Protein AF-A0A9D2C8L7-F1 (afdb_monomer_lite)

Foldseek 3Di:
DDDPPVVVCVPAVDPLSVLLVVLLVLLVVPPQLVVCLVDNQLLSNLLSVLVSCLVVVVSLVSCVVDPRDHPSVVSSLVSQLVNCVVVPAPCSNVLSCVSNVLSSVLSNCLVVVVVVLVDQDDCVVPVPCNVVSVVDPDRSSNVSSVVNVVSVVVRVVVPPPPDDDPDDDDDDD

Organism: NCBI:txid2838429

pLDDT: mean 83.64, std 16.9, range [37.12, 98.5]

Sequence (173 aa):
MSVAPASLYSRITSVDDLFDLALDYVLGCDTKLQEALEYSELHALLITYYRHLVRHQWACQVIAMRAPRGPNYLRLSERMCVLLTEDGSCDPLGEAYVLSNFVIGSAATAPVAGGEQRTAVNRELAPLYASLHEKQSGDSETIVAAGLRILLQGRRMASPDCATSEDSHYPVD

Secondary structure (DSSP, 8-state):
----HHHHTTS-SSHHHHHHHHHHHHHHH-HHHHHHHHH--HHHHHHHHHHHHHHSTHHHHHHHHS---SHHHHHHHHHHHHHHHHTT-S-HHHHHHHHHHHHHHHHHHHHHHHHHTTSPP-TTT-HHHHHHHHH----HHHHHHHHHHHHHHHHHHH-TT--------PPP-

InterPro domains:
  IPR004111 Tetracycline repressor TetR, C-terminal [PF02909] (49-154)
  IPR036271 Tetracyclin repressor-like, C-terminal domain superfamily [SSF48498] (42-154)

Structure (mmCIF, N/CA/C/O backbone):
data_AF-A0A9D2C8L7-F1
#
_entry.id   AF-A0A9D2C8L7-F1
#
loop_
_atom_site.group_PDB
_atom_site.id
_atom_site.type_symbol
_atom_site.label_atom_id
_atom_site.label_alt_id
_atom_site.label_comp_id
_atom_site.label_asym_id
_atom_site.label_entity_id
_atom_site.label_seq_id
_atom_site.pdbx_PDB_ins_code
_atom_site.Cartn_x
_atom_site.Cartn_y
_atom_site.Cartn_z
_atom_site.occupancy
_atom_site.B_iso_or_equiv
_atom_site.auth_seq_id
_atom_site.auth_comp_id
_atom_site.auth_asym_id
_atom_site.auth_atom_id
_atom_site.pdbx_PDB_model_num
ATOM 1 N N . MET A 1 1 ? 13.668 -14.642 -23.997 1.00 37.12 1 MET A N 1
ATOM 2 C CA . MET A 1 1 ? 12.565 -14.468 -24.965 1.00 37.12 1 MET A CA 1
ATOM 3 C C . MET A 1 1 ? 12.959 -13.364 -25.932 1.00 37.12 1 MET A C 1
ATOM 5 O O . MET A 1 1 ? 13.172 -12.248 -25.487 1.00 37.12 1 MET A O 1
ATOM 9 N N . SER A 1 2 ? 13.153 -13.704 -27.207 1.00 45.25 2 SER A N 1
ATOM 10 C CA . SER A 1 2 ? 13.531 -12.773 -28.277 1.00 45.25 2 SER A CA 1
ATOM 11 C C . SER A 1 2 ? 12.267 -12.372 -29.034 1.00 45.25 2 SER A C 1
ATOM 13 O O . SER A 1 2 ? 11.729 -13.172 -29.796 1.00 45.25 2 SER A O 1
ATOM 15 N N . VAL A 1 3 ? 11.758 -11.170 -28.771 1.00 47.81 3 VAL A N 1
ATOM 16 C CA . VAL A 1 3 ? 10.708 -10.534 -29.576 1.00 47.81 3 VAL A CA 1
ATOM 17 C C . VAL A 1 3 ? 11.317 -9.262 -30.152 1.00 47.81 3 VAL A C 1
ATOM 19 O O . VAL A 1 3 ? 11.979 -8.515 -29.433 1.00 47.81 3 VAL A O 1
ATOM 22 N N . ALA A 1 4 ? 11.145 -9.041 -31.456 1.00 46.22 4 ALA A N 1
ATOM 23 C CA . ALA A 1 4 ? 11.691 -7.876 -32.138 1.00 46.22 4 ALA A CA 1
ATOM 24 C C . ALA A 1 4 ? 11.128 -6.577 -31.512 1.00 46.22 4 ALA A C 1
ATOM 26 O O . ALA A 1 4 ? 9.907 -6.460 -31.386 1.00 46.22 4 ALA A O 1
ATOM 27 N N . PRO A 1 5 ? 11.969 -5.581 -31.166 1.00 53.06 5 PRO A N 1
ATOM 28 C CA . PRO A 1 5 ? 11.541 -4.340 -30.506 1.00 53.06 5 PRO A CA 1
ATOM 29 C C . PRO A 1 5 ? 10.379 -3.625 -31.215 1.00 53.06 5 PRO A C 1
ATOM 31 O O . PRO A 1 5 ? 9.525 -3.024 -30.570 1.00 53.06 5 PRO A O 1
ATOM 34 N N . ALA A 1 6 ? 10.297 -3.748 -32.543 1.00 48.81 6 ALA A N 1
ATOM 35 C CA . ALA A 1 6 ? 9.295 -3.090 -33.375 1.00 48.81 6 ALA A CA 1
ATOM 36 C C . ALA A 1 6 ? 7.832 -3.478 -33.064 1.00 48.81 6 ALA A C 1
ATOM 38 O O . ALA A 1 6 ? 6.941 -2.667 -33.303 1.00 48.81 6 ALA A O 1
ATOM 39 N N . SER A 1 7 ? 7.549 -4.665 -32.505 1.00 50.50 7 SER A N 1
ATOM 40 C CA . SER A 1 7 ? 6.165 -5.039 -32.161 1.00 50.50 7 SER A CA 1
ATOM 41 C C . SER A 1 7 ? 5.689 -4.447 -30.829 1.00 50.50 7 SER A C 1
ATOM 43 O O . SER A 1 7 ? 4.493 -4.202 -30.678 1.00 50.50 7 SER A O 1
ATOM 45 N N . LEU A 1 8 ? 6.601 -4.171 -29.886 1.00 50.88 8 LEU A N 1
ATOM 46 C CA . LEU A 1 8 ? 6.288 -3.545 -28.589 1.00 50.88 8 LEU A CA 1
ATOM 47 C C . LEU A 1 8 ? 5.907 -2.066 -28.746 1.00 50.88 8 LEU A C 1
ATOM 49 O O . LEU A 1 8 ? 4.917 -1.625 -28.169 1.00 50.88 8 LEU A O 1
ATOM 53 N N . TYR A 1 9 ? 6.620 -1.326 -29.600 1.00 49.59 9 TYR A N 1
ATOM 54 C CA . TYR A 1 9 ? 6.348 0.098 -29.849 1.00 49.59 9 TYR A CA 1
ATOM 55 C C . TYR A 1 9 ? 5.049 0.370 -30.623 1.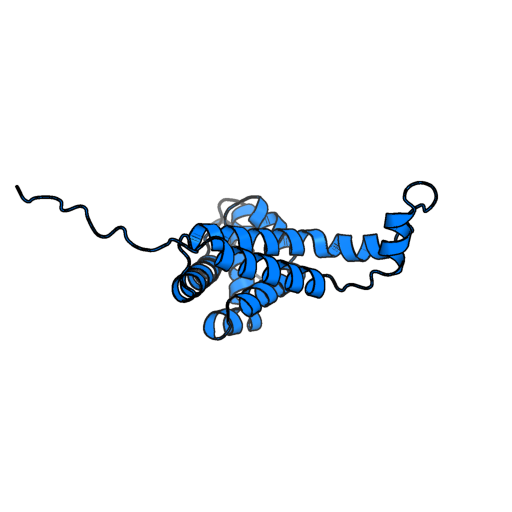00 49.59 9 TYR A C 1
ATOM 57 O O . TYR A 1 9 ? 4.606 1.509 -30.686 1.00 49.59 9 TYR A O 1
ATOM 65 N N . SER A 1 10 ? 4.401 -0.652 -31.194 1.00 55.56 10 SER A N 1
ATOM 66 C CA . SER A 1 10 ? 3.124 -0.467 -31.905 1.00 55.56 10 SER A CA 1
ATOM 67 C C . SER A 1 10 ? 1.915 -0.265 -30.979 1.00 55.56 10 SER A C 1
ATOM 69 O O . SER A 1 10 ? 0.859 0.156 -31.443 1.00 55.56 10 SER A O 1
ATOM 71 N N . ARG A 1 11 ? 2.050 -0.579 -29.681 1.00 57.78 11 ARG A N 1
ATOM 72 C CA . ARG A 1 11 ? 0.955 -0.551 -28.689 1.00 57.78 11 ARG A CA 1
ATOM 73 C C . ARG A 1 11 ? 1.229 0.340 -27.478 1.00 57.78 11 ARG A C 1
ATOM 75 O O . ARG A 1 11 ? 0.403 0.391 -26.575 1.00 57.78 11 ARG A O 1
ATOM 82 N N . ILE A 1 12 ? 2.386 0.989 -27.441 1.00 59.69 12 ILE A N 1
ATOM 83 C CA . ILE A 1 12 ? 2.881 1.746 -26.294 1.00 59.69 12 ILE A CA 1
ATOM 84 C C . ILE A 1 12 ? 3.301 3.117 -26.828 1.00 59.69 12 ILE A C 1
ATOM 86 O O . ILE A 1 12 ? 4.174 3.188 -27.693 1.00 59.69 12 ILE A O 1
ATOM 90 N N . THR A 1 13 ? 2.656 4.187 -26.357 1.00 62.72 13 THR A N 1
ATOM 91 C CA . THR A 1 13 ? 2.884 5.549 -26.874 1.00 62.72 13 THR A CA 1
ATOM 92 C C . THR A 1 13 ? 4.124 6.172 -26.232 1.00 62.72 13 THR A C 1
ATOM 94 O O . THR A 1 13 ? 4.815 6.966 -26.871 1.00 62.72 13 THR A O 1
ATOM 97 N N . SER A 1 14 ? 4.450 5.783 -24.993 1.00 72.44 14 SER A N 1
ATOM 98 C CA . SER A 1 14 ? 5.648 6.228 -24.271 1.00 72.44 14 SER A CA 1
ATOM 99 C C . SER A 1 14 ? 6.239 5.152 -23.349 1.00 72.44 14 SER A C 1
ATOM 101 O O . SER A 1 14 ? 5.602 4.159 -23.017 1.00 72.44 14 SER A O 1
ATOM 103 N N . VAL A 1 15 ? 7.472 5.363 -22.881 1.00 74.25 15 VAL A N 1
ATOM 104 C CA . VAL A 1 15 ? 8.095 4.506 -21.853 1.00 74.25 15 VAL A CA 1
ATOM 105 C C . VAL A 1 15 ? 7.270 4.480 -20.555 1.00 74.25 15 VAL A C 1
ATOM 107 O O . VAL A 1 15 ? 7.272 3.471 -19.855 1.00 74.25 15 VAL A O 1
ATOM 110 N N . ASP A 1 16 ? 6.506 5.533 -20.266 1.00 75.69 16 ASP A N 1
ATOM 111 C CA . ASP A 1 16 ? 5.631 5.596 -19.090 1.00 75.69 16 ASP A CA 1
ATOM 112 C C . ASP A 1 16 ? 4.463 4.607 -19.190 1.00 75.69 16 ASP A C 1
ATOM 114 O O . ASP A 1 16 ? 4.139 3.938 -18.212 1.00 75.69 16 ASP A O 1
ATOM 118 N N . ASP A 1 17 ? 3.902 4.410 -20.388 1.00 79.75 17 ASP A N 1
ATOM 119 C CA . ASP A 1 17 ? 2.859 3.401 -20.613 1.00 79.75 17 ASP A CA 1
ATOM 120 C C . ASP A 1 17 ? 3.388 1.976 -20.340 1.00 79.75 17 ASP A C 1
ATOM 122 O O . ASP A 1 17 ? 2.644 1.099 -19.898 1.00 79.75 17 ASP A O 1
ATOM 126 N N . LEU A 1 18 ? 4.688 1.728 -20.561 1.00 84.00 18 LEU A N 1
ATOM 127 C CA . LEU A 1 18 ? 5.314 0.453 -20.202 1.00 84.00 18 LEU A CA 1
ATOM 128 C C . LEU A 1 18 ? 5.394 0.275 -18.681 1.00 84.00 18 LEU A C 1
ATOM 130 O O . LEU A 1 18 ? 5.189 -0.838 -18.199 1.00 84.00 18 LEU A O 1
ATOM 134 N N . PHE A 1 19 ? 5.671 1.340 -17.927 1.00 85.75 19 PHE A N 1
ATOM 135 C CA . PHE A 1 19 ? 5.680 1.287 -16.465 1.00 85.75 19 PHE A CA 1
ATOM 136 C C . PHE A 1 19 ? 4.278 1.090 -15.887 1.00 85.75 19 PHE A C 1
ATOM 138 O O . PHE A 1 19 ? 4.126 0.284 -14.970 1.00 85.75 19 PHE A O 1
ATOM 145 N N . ASP A 1 20 ? 3.260 1.733 -16.461 1.00 86.06 20 ASP A N 1
ATOM 146 C CA . ASP A 1 20 ? 1.856 1.527 -16.087 1.00 86.06 20 ASP A CA 1
ATOM 147 C C . ASP A 1 20 ? 1.429 0.063 -16.318 1.00 86.06 20 ASP A C 1
ATOM 149 O O . ASP A 1 20 ? 0.829 -0.571 -15.445 1.00 86.06 20 ASP A O 1
ATOM 153 N N . LEU A 1 21 ? 1.794 -0.512 -17.472 1.00 89.12 21 LEU A N 1
ATOM 154 C CA . LEU A 1 21 ? 1.532 -1.920 -17.788 1.00 89.12 21 LEU A CA 1
ATOM 155 C C . LEU A 1 21 ? 2.313 -2.873 -16.882 1.00 89.12 21 LEU A C 1
ATOM 157 O O . LEU A 1 21 ? 1.763 -3.872 -16.421 1.00 89.12 21 LEU A O 1
ATOM 161 N N . ALA A 1 22 ? 3.589 -2.583 -16.626 1.00 91.88 22 ALA A N 1
ATOM 162 C CA . ALA A 1 22 ? 4.416 -3.393 -15.743 1.00 91.88 22 ALA A CA 1
ATOM 163 C C . ALA A 1 22 ? 3.861 -3.386 -14.317 1.00 91.88 22 ALA A C 1
ATOM 165 O O . ALA A 1 22 ? 3.822 -4.442 -13.690 1.00 91.88 22 ALA A O 1
ATOM 166 N N . LEU A 1 23 ? 3.415 -2.225 -13.822 1.00 92.62 23 LEU A N 1
ATOM 167 C CA . LEU A 1 23 ? 2.814 -2.059 -12.499 1.00 92.62 23 LEU A CA 1
ATOM 168 C C . LEU A 1 23 ? 1.573 -2.937 -12.363 1.00 92.62 23 LEU A C 1
ATOM 170 O O . LEU A 1 23 ? 1.468 -3.730 -11.427 1.00 92.62 23 LEU A O 1
ATOM 174 N N . ASP A 1 24 ? 0.654 -2.831 -13.320 1.00 95.25 24 ASP A N 1
ATOM 175 C CA . ASP A 1 24 ? -0.571 -3.621 -13.289 1.00 95.25 24 ASP A CA 1
ATOM 176 C C . ASP A 1 24 ? -0.298 -5.124 -13.444 1.00 95.25 24 ASP A C 1
ATOM 178 O O . ASP A 1 24 ? -0.914 -5.950 -12.771 1.00 95.25 24 ASP A O 1
ATOM 182 N N . TYR A 1 25 ? 0.680 -5.490 -14.276 1.00 95.19 25 TYR A N 1
ATOM 183 C CA . TYR A 1 25 ? 1.088 -6.878 -14.461 1.00 95.19 25 TYR A CA 1
ATOM 184 C C . TYR A 1 25 ? 1.663 -7.491 -13.178 1.00 95.19 25 TYR A C 1
ATOM 186 O O . TYR A 1 25 ? 1.246 -8.582 -12.786 1.00 95.19 25 TYR A O 1
ATOM 194 N N . VAL A 1 26 ? 2.591 -6.810 -12.491 1.00 96.31 26 VAL A N 1
ATOM 195 C CA . VAL A 1 26 ? 3.173 -7.355 -11.250 1.00 96.31 26 VAL A CA 1
ATOM 196 C C . VAL A 1 26 ? 2.140 -7.463 -10.133 1.00 96.31 26 VAL A C 1
ATOM 198 O O . VAL A 1 26 ? 2.199 -8.426 -9.369 1.00 96.31 26 VAL A O 1
ATOM 201 N N . LEU A 1 27 ? 1.162 -6.549 -10.074 1.00 95.06 27 LEU A N 1
ATOM 202 C CA . LEU A 1 27 ? 0.016 -6.660 -9.166 1.00 95.06 27 LEU A CA 1
ATOM 203 C C . LEU A 1 27 ? -0.779 -7.945 -9.433 1.00 95.06 27 LEU A C 1
ATOM 205 O O . LEU A 1 27 ? -1.091 -8.680 -8.496 1.00 95.06 27 LEU A O 1
ATOM 209 N N . GLY A 1 28 ? -1.061 -8.246 -10.704 1.00 95.44 28 GLY A N 1
ATOM 210 C CA . GLY A 1 28 ? -1.776 -9.459 -11.114 1.00 95.44 28 GLY A CA 1
ATOM 211 C C . GLY A 1 28 ? -1.005 -10.763 -10.872 1.00 95.44 28 GLY A C 1
ATOM 212 O O . GLY A 1 28 ? -1.612 -11.796 -10.602 1.00 95.44 28 GLY A O 1
ATOM 213 N N . CYS A 1 29 ? 0.328 -10.736 -10.939 1.00 96.94 29 CYS A N 1
ATOM 214 C CA . CYS A 1 29 ? 1.168 -11.919 -10.721 1.00 96.94 29 CYS A CA 1
ATOM 215 C C . CYS A 1 29 ? 1.468 -12.223 -9.246 1.00 96.94 29 CYS A C 1
ATOM 217 O O . CYS A 1 29 ? 1.984 -13.300 -8.941 1.00 96.94 29 CYS A O 1
ATOM 219 N N . ASP A 1 30 ? 1.188 -11.299 -8.327 1.00 97.44 30 ASP A N 1
ATOM 220 C CA . ASP A 1 30 ? 1.449 -11.512 -6.908 1.00 97.44 30 ASP A CA 1
ATOM 221 C C . ASP A 1 30 ? 0.376 -12.394 -6.266 1.00 97.44 30 ASP A C 1
ATOM 223 O O . ASP A 1 30 ? -0.660 -11.914 -5.810 1.00 97.44 30 ASP A O 1
ATOM 227 N N . THR A 1 31 ? 0.648 -13.696 -6.182 1.00 97.25 31 THR A N 1
ATOM 228 C CA . THR A 1 31 ? -0.306 -14.685 -5.662 1.00 97.25 31 THR A CA 1
ATOM 229 C C . THR A 1 31 ? -0.785 -14.379 -4.246 1.00 97.25 31 THR A C 1
ATOM 231 O O . THR A 1 31 ? -1.945 -14.627 -3.943 1.00 97.25 31 THR A O 1
ATOM 234 N N . LYS A 1 32 ? 0.071 -13.808 -3.385 1.00 97.56 32 LYS A N 1
ATOM 235 C CA . LYS A 1 32 ? -0.315 -13.455 -2.010 1.00 97.56 32 LYS A CA 1
ATOM 236 C C . LYS A 1 32 ? -1.285 -12.283 -1.999 1.00 97.56 32 LYS A C 1
ATOM 238 O O . LYS A 1 32 ? -2.219 -12.273 -1.206 1.00 97.56 32 LYS A O 1
ATOM 243 N N . LEU A 1 33 ? -1.063 -11.299 -2.870 1.00 97.44 33 LEU A N 1
ATOM 244 C CA . LEU A 1 33 ? -1.983 -10.176 -3.012 1.00 97.44 33 LEU A CA 1
ATOM 245 C C . LEU A 1 33 ? -3.313 -10.628 -3.619 1.00 97.44 33 LEU A C 1
ATOM 247 O O . LEU A 1 33 ? -4.356 -10.210 -3.132 1.00 97.44 33 LEU A O 1
ATOM 251 N N . GLN A 1 34 ? -3.285 -11.508 -4.623 1.00 97.62 34 GLN A N 1
ATOM 252 C CA . GLN A 1 34 ? -4.502 -12.065 -5.221 1.00 97.62 34 GLN A CA 1
ATOM 253 C C . GLN A 1 34 ? -5.324 -12.874 -4.205 1.00 97.62 34 GLN A C 1
ATOM 255 O O . GLN A 1 34 ? -6.529 -12.678 -4.105 1.00 97.62 34 GLN A O 1
ATOM 260 N N . GLU A 1 35 ? -4.677 -13.708 -3.389 1.00 97.75 35 GLU A N 1
ATOM 261 C CA . GLU A 1 35 ? -5.339 -14.426 -2.294 1.00 97.75 35 GLU A CA 1
ATOM 262 C C . GLU A 1 35 ? -5.923 -13.457 -1.251 1.00 97.75 35 GLU A C 1
ATOM 264 O O . GLU A 1 35 ? -7.060 -13.618 -0.806 1.00 97.75 35 GLU A O 1
ATOM 269 N N . ALA A 1 36 ? -5.184 -12.402 -0.896 1.00 97.62 36 ALA A N 1
ATOM 270 C CA . ALA A 1 36 ? -5.670 -11.399 0.045 1.00 97.62 36 ALA A CA 1
ATOM 271 C C . ALA A 1 36 ? -6.872 -10.609 -0.495 1.00 97.62 36 ALA A C 1
ATOM 273 O O . ALA A 1 36 ? -7.785 -10.296 0.266 1.00 97.62 36 ALA A O 1
ATOM 274 N N . LEU A 1 37 ? -6.906 -10.308 -1.795 1.00 96.75 37 LEU A N 1
ATOM 275 C CA . LEU A 1 37 ? -8.054 -9.652 -2.424 1.00 96.75 37 LEU A CA 1
ATOM 276 C C . LEU A 1 37 ? -9.335 -10.465 -2.258 1.00 96.75 37 LEU A C 1
ATOM 278 O O . LEU A 1 37 ? -10.399 -9.895 -2.028 1.00 96.75 37 LEU A O 1
ATOM 282 N N . GLU A 1 38 ? -9.242 -11.784 -2.357 1.00 96.25 38 GLU A N 1
ATOM 283 C CA . GLU A 1 38 ? -10.411 -12.649 -2.288 1.00 96.25 38 GLU A CA 1
ATOM 284 C C . GLU A 1 38 ? -10.847 -12.894 -0.836 1.00 96.25 38 GLU A C 1
ATOM 286 O O . GLU A 1 38 ? -12.020 -12.717 -0.503 1.00 96.25 38 GLU A O 1
ATOM 291 N N . TYR A 1 39 ? -9.900 -13.205 0.053 1.00 96.50 39 TYR A N 1
ATOM 292 C CA . TYR A 1 39 ? -10.221 -13.798 1.356 1.00 96.50 39 TYR A CA 1
ATOM 293 C C . TYR A 1 39 ? -9.847 -12.957 2.580 1.00 96.50 39 TYR A C 1
ATOM 295 O O . TYR A 1 39 ? -10.161 -13.360 3.698 1.00 96.50 39 TYR A O 1
ATOM 303 N N . SER A 1 40 ? -9.139 -11.835 2.421 1.00 97.12 40 SER A N 1
ATOM 304 C CA . SER A 1 40 ? -8.674 -11.056 3.574 1.00 97.12 40 SER A CA 1
ATOM 305 C C . SER A 1 40 ? -9.595 -9.902 3.941 1.00 97.12 40 SER A C 1
ATOM 307 O O . SER A 1 40 ? -10.110 -9.182 3.089 1.00 97.12 40 SER A O 1
ATOM 309 N N . GLU A 1 41 ? -9.674 -9.662 5.246 1.00 96.94 41 GLU A N 1
ATOM 310 C CA . GLU A 1 41 ? -10.156 -8.408 5.813 1.00 96.94 41 GLU A CA 1
ATOM 311 C C . GLU A 1 41 ? -9.274 -7.227 5.383 1.00 96.94 41 GLU A C 1
ATOM 313 O O . GLU A 1 41 ? -8.076 -7.376 5.104 1.00 96.94 41 GLU A O 1
ATOM 318 N N . LEU A 1 42 ? -9.843 -6.022 5.423 1.00 97.25 42 LEU A N 1
ATOM 319 C CA . LEU A 1 42 ? -9.210 -4.802 4.915 1.00 97.25 42 LEU A CA 1
ATOM 320 C C . LEU A 1 42 ? -7.806 -4.549 5.486 1.00 97.25 42 LEU A C 1
ATOM 322 O O . LEU A 1 42 ? -6.886 -4.206 4.747 1.00 97.25 42 LEU A O 1
ATOM 326 N N . HIS A 1 43 ? -7.609 -4.746 6.794 1.00 97.50 43 HIS A N 1
ATOM 327 C CA . HIS A 1 43 ? -6.295 -4.555 7.425 1.00 97.50 43 HIS A CA 1
ATOM 328 C C . HIS A 1 43 ? -5.234 -5.499 6.839 1.00 97.50 43 HIS A C 1
ATOM 330 O O . HIS A 1 43 ? -4.142 -5.058 6.479 1.00 97.50 43 HIS A O 1
ATOM 336 N N . ALA A 1 44 ? -5.568 -6.781 6.684 1.00 97.75 44 ALA A N 1
ATOM 337 C CA . ALA A 1 44 ? -4.658 -7.785 6.143 1.00 97.75 44 ALA A CA 1
ATOM 338 C C . ALA A 1 44 ? -4.395 -7.579 4.640 1.00 97.75 44 ALA A C 1
ATOM 340 O O . ALA A 1 44 ? -3.256 -7.757 4.188 1.00 97.75 44 ALA A O 1
ATOM 341 N N . LEU A 1 45 ? -5.399 -7.123 3.882 1.00 98.50 45 LEU A N 1
ATOM 342 C CA . LEU A 1 45 ? -5.233 -6.707 2.489 1.00 98.50 45 LEU A CA 1
ATOM 343 C C . LEU A 1 45 ? -4.221 -5.557 2.367 1.00 98.50 45 LEU A C 1
ATOM 345 O O . LEU A 1 45 ? -3.285 -5.642 1.573 1.00 98.50 45 LEU A O 1
ATOM 349 N N . LEU A 1 46 ? -4.347 -4.515 3.194 1.00 98.38 46 LEU A N 1
ATOM 350 C CA . LEU A 1 46 ? -3.460 -3.345 3.160 1.00 98.38 46 LEU A CA 1
ATOM 351 C C . LEU A 1 46 ? -2.015 -3.682 3.558 1.00 98.38 46 LEU A C 1
ATOM 353 O O . LEU A 1 46 ? -1.076 -3.166 2.952 1.00 98.38 46 LEU A O 1
ATOM 357 N N . ILE A 1 47 ? -1.811 -4.590 4.518 1.00 98.12 47 ILE A N 1
ATOM 358 C CA . ILE A 1 47 ? -0.471 -5.102 4.851 1.00 98.12 47 ILE A CA 1
ATOM 359 C C . ILE A 1 47 ? 0.120 -5.922 3.705 1.00 98.12 47 ILE A C 1
ATOM 361 O O . ILE A 1 47 ? 1.305 -5.800 3.391 1.00 98.12 47 ILE A O 1
ATOM 365 N N . THR A 1 48 ? -0.691 -6.741 3.042 1.00 98.25 48 THR A N 1
ATOM 366 C CA . THR A 1 48 ? -0.230 -7.508 1.881 1.00 98.25 48 THR A CA 1
ATOM 367 C C . THR A 1 48 ? 0.131 -6.584 0.717 1.00 98.25 48 THR A C 1
ATOM 369 O O . THR A 1 48 ? 1.167 -6.783 0.078 1.00 98.25 48 THR A O 1
ATOM 372 N N . TYR A 1 49 ? -0.645 -5.519 0.507 1.00 98.06 49 TYR A N 1
ATOM 373 C CA . TYR A 1 49 ? -0.333 -4.474 -0.462 1.00 98.06 49 TYR A CA 1
ATOM 374 C C . TYR A 1 49 ? 0.966 -3.729 -0.115 1.00 98.06 49 TYR A C 1
ATOM 376 O O . TYR A 1 49 ? 1.832 -3.574 -0.974 1.00 98.06 49 TYR A O 1
ATOM 384 N N . TYR A 1 50 ? 1.180 -3.371 1.155 1.00 97.75 50 TYR A N 1
ATOM 385 C CA . TYR A 1 50 ? 2.452 -2.805 1.619 1.00 97.75 50 TYR A CA 1
ATOM 386 C C . TYR A 1 50 ? 3.641 -3.719 1.281 1.00 97.75 50 TYR A C 1
ATOM 388 O O . TYR A 1 50 ? 4.609 -3.285 0.656 1.00 97.75 50 TYR A O 1
ATOM 396 N N . ARG A 1 51 ? 3.551 -5.013 1.616 1.00 96.88 51 ARG A N 1
ATOM 397 C CA . ARG A 1 51 ? 4.599 -6.004 1.308 1.00 96.88 51 ARG A CA 1
ATOM 398 C C . ARG A 1 51 ? 4.840 -6.163 -0.191 1.00 96.88 51 ARG A C 1
ATOM 400 O O . ARG A 1 51 ? 5.958 -6.481 -0.596 1.00 96.88 51 ARG A O 1
ATOM 407 N N . HIS A 1 52 ? 3.802 -6.025 -1.015 1.00 97.00 52 HIS A N 1
ATOM 408 C CA . HIS A 1 52 ? 3.935 -5.995 -2.470 1.00 97.00 52 HIS A CA 1
ATOM 409 C C . HIS A 1 52 ? 4.767 -4.783 -2.911 1.00 97.00 52 HIS A C 1
ATOM 411 O O . HIS A 1 52 ? 5.792 -4.949 -3.571 1.00 97.00 52 HIS A O 1
ATOM 417 N N . LEU A 1 53 ? 4.401 -3.581 -2.466 1.00 96.19 53 LEU A N 1
ATOM 418 C CA . LEU A 1 53 ? 5.107 -2.348 -2.823 1.00 96.19 53 LEU A CA 1
ATOM 419 C C . LEU A 1 53 ? 6.561 -2.322 -2.330 1.00 96.19 53 LEU A C 1
ATOM 421 O O . LEU A 1 53 ? 7.448 -1.899 -3.066 1.00 96.19 53 LEU A O 1
ATOM 425 N N . VAL A 1 54 ? 6.849 -2.845 -1.134 1.00 94.94 54 VAL A N 1
ATOM 426 C CA . VAL A 1 54 ? 8.228 -2.951 -0.619 1.00 94.94 54 VAL A CA 1
ATOM 427 C C . VAL A 1 54 ? 9.099 -3.879 -1.476 1.00 94.94 54 VAL A C 1
ATOM 429 O O . VAL A 1 54 ? 10.300 -3.635 -1.607 1.00 94.94 54 VAL A O 1
ATOM 432 N N . ARG A 1 55 ? 8.519 -4.920 -2.093 1.00 94.31 55 ARG A N 1
ATOM 433 C CA . ARG A 1 55 ? 9.218 -5.796 -3.055 1.00 94.31 55 ARG A CA 1
ATOM 434 C C . ARG A 1 55 ? 9.395 -5.144 -4.426 1.00 94.31 55 ARG A C 1
ATOM 436 O O . ARG A 1 55 ? 10.353 -5.458 -5.130 1.00 94.31 55 ARG A O 1
ATOM 443 N N . HIS A 1 56 ? 8.498 -4.235 -4.794 1.00 93.69 56 HIS A N 1
ATOM 444 C CA . HIS A 1 56 ? 8.462 -3.561 -6.089 1.00 93.69 56 HIS A CA 1
ATOM 445 C C . HIS A 1 56 ? 8.588 -2.043 -5.923 1.00 93.69 56 HIS A C 1
ATOM 447 O O . HIS A 1 56 ? 7.741 -1.300 -6.386 1.00 93.69 56 HIS A O 1
ATOM 453 N N . GLN A 1 57 ? 9.647 -1.558 -5.273 1.00 88.62 57 GLN A N 1
ATOM 454 C CA . GLN A 1 57 ? 9.750 -0.149 -4.837 1.00 88.62 57 GLN A CA 1
ATOM 455 C C . GLN A 1 57 ? 9.625 0.883 -5.965 1.00 88.62 57 GLN A C 1
ATOM 457 O O . GLN A 1 57 ? 9.136 1.990 -5.746 1.00 88.62 57 GLN A O 1
ATOM 462 N N . TRP A 1 58 ? 10.024 0.515 -7.186 1.00 90.75 58 TRP A N 1
ATOM 463 C CA . TRP A 1 58 ? 9.828 1.337 -8.381 1.00 90.75 58 TRP A CA 1
ATOM 464 C C . TRP A 1 58 ? 8.342 1.652 -8.636 1.00 90.75 58 TRP A C 1
ATOM 466 O O . TRP A 1 58 ? 8.028 2.723 -9.145 1.00 90.75 58 TRP A O 1
ATOM 476 N N . ALA A 1 59 ? 7.420 0.774 -8.223 1.00 91.19 59 ALA A N 1
ATOM 477 C CA . ALA A 1 59 ? 5.976 0.957 -8.344 1.00 91.19 59 ALA A CA 1
ATOM 478 C C . ALA A 1 59 ? 5.498 2.220 -7.623 1.00 91.19 59 ALA A C 1
ATOM 480 O O . ALA A 1 59 ? 4.675 2.954 -8.162 1.00 91.19 59 ALA A O 1
ATOM 481 N N . CYS A 1 60 ? 6.041 2.520 -6.438 1.00 91.62 60 CYS A N 1
ATOM 482 C CA . CYS A 1 60 ? 5.659 3.713 -5.683 1.00 91.62 60 CYS A CA 1
ATOM 483 C C . CYS A 1 60 ? 5.954 5.005 -6.461 1.00 91.62 60 CYS A C 1
ATOM 485 O O . CYS A 1 60 ? 5.184 5.957 -6.380 1.00 91.62 60 CYS A O 1
ATOM 487 N N . GLN A 1 61 ? 7.042 5.033 -7.237 1.00 87.12 61 GLN A N 1
ATOM 488 C CA . GLN A 1 61 ? 7.396 6.186 -8.072 1.00 87.12 61 GLN A CA 1
ATOM 489 C C . GLN A 1 61 ? 6.435 6.334 -9.254 1.00 87.12 61 GLN A C 1
ATOM 491 O O . GLN A 1 61 ? 6.007 7.443 -9.556 1.00 87.12 61 GLN A O 1
ATOM 496 N N . VAL A 1 62 ? 6.051 5.220 -9.882 1.00 87.62 62 VAL A N 1
ATOM 497 C CA . VAL A 1 62 ? 5.078 5.209 -10.986 1.00 87.62 62 VAL A CA 1
ATOM 498 C C . VAL A 1 62 ? 3.714 5.712 -10.503 1.00 87.62 62 VAL A C 1
ATOM 500 O O . VAL A 1 62 ? 3.150 6.632 -11.092 1.00 87.62 62 VAL A O 1
ATOM 503 N N . ILE A 1 63 ? 3.233 5.191 -9.369 1.00 87.81 63 ILE A N 1
ATOM 504 C CA . ILE A 1 63 ? 1.952 5.587 -8.761 1.00 87.81 63 ILE A CA 1
ATOM 505 C C . ILE A 1 63 ? 1.934 7.078 -8.387 1.00 87.81 63 ILE A C 1
ATOM 507 O O . ILE A 1 63 ? 0.905 7.738 -8.524 1.00 87.81 63 ILE A O 1
ATOM 511 N N . ALA A 1 64 ? 3.064 7.633 -7.937 1.00 85.38 64 ALA A N 1
ATOM 512 C CA . ALA A 1 64 ? 3.166 9.049 -7.582 1.00 85.38 64 ALA A CA 1
ATOM 513 C C . ALA A 1 64 ? 3.052 9.993 -8.794 1.00 85.38 64 ALA A C 1
ATOM 515 O O . ALA A 1 64 ? 2.652 11.145 -8.637 1.00 85.38 64 ALA A O 1
ATOM 516 N N . MET A 1 65 ? 3.398 9.518 -9.992 1.00 84.88 65 MET A N 1
ATOM 517 C CA . MET A 1 65 ? 3.381 10.322 -11.217 1.00 84.88 65 MET A CA 1
ATOM 518 C C . MET A 1 65 ? 2.032 10.268 -11.937 1.00 84.88 65 MET A C 1
ATOM 520 O O . MET A 1 65 ? 1.647 11.229 -12.607 1.00 84.88 65 MET A O 1
ATOM 524 N N . ARG A 1 66 ? 1.305 9.152 -11.815 1.00 79.31 66 ARG A N 1
ATOM 525 C CA . ARG A 1 66 ? 0.039 8.934 -12.516 1.00 79.31 66 ARG A CA 1
ATOM 526 C C . ARG A 1 66 ? -0.853 7.985 -11.733 1.00 79.31 66 ARG A C 1
ATOM 528 O O . ARG A 1 66 ? -0.397 6.960 -11.243 1.00 79.31 66 ARG A O 1
ATOM 535 N N . ALA A 1 67 ? -2.149 8.287 -11.693 1.00 80.38 67 ALA A N 1
ATOM 536 C CA . ALA A 1 67 ? -3.135 7.364 -11.145 1.00 80.38 67 ALA A CA 1
ATOM 537 C C . ALA A 1 67 ? -3.190 6.083 -12.005 1.00 80.38 67 ALA A C 1
ATOM 539 O O . ALA A 1 67 ? -3.585 6.169 -13.176 1.00 80.38 67 ALA A O 1
ATOM 540 N N . PRO A 1 68 ? -2.828 4.909 -11.462 1.00 83.88 68 PRO A N 1
ATOM 541 C CA . PRO A 1 68 ? -2.889 3.658 -12.205 1.00 83.88 68 PRO A CA 1
ATOM 542 C C . PRO A 1 68 ? -4.346 3.257 -12.456 1.00 83.88 68 PRO A C 1
ATOM 544 O O . PRO A 1 68 ? -5.205 3.345 -11.580 1.00 83.88 68 PRO A O 1
ATOM 547 N N . ARG A 1 69 ? -4.632 2.830 -13.689 1.00 85.50 69 ARG A N 1
ATOM 548 C CA . ARG A 1 69 ? -5.981 2.431 -14.137 1.00 85.50 69 ARG A CA 1
ATOM 549 C C . ARG A 1 69 ? -6.016 1.060 -14.806 1.00 85.50 69 ARG A C 1
ATOM 551 O O . ARG A 1 69 ? -6.948 0.751 -15.543 1.00 85.50 69 ARG A O 1
ATOM 558 N N . GLY A 1 70 ? -4.983 0.255 -14.584 1.00 91.56 70 GLY A N 1
ATOM 559 C CA . GLY A 1 70 ? -4.964 -1.118 -15.062 1.00 91.56 70 GLY A CA 1
ATOM 560 C C . GLY A 1 70 ? -5.995 -1.993 -14.328 1.00 91.56 70 GLY A C 1
ATOM 561 O O . GLY A 1 70 ? -6.431 -1.652 -13.223 1.00 91.56 70 GLY A O 1
ATOM 562 N N . PRO A 1 71 ? -6.429 -3.108 -14.937 1.00 95.69 71 PRO A N 1
ATOM 563 C CA . PRO A 1 71 ? -7.480 -3.962 -14.388 1.00 95.69 71 PRO A CA 1
ATOM 564 C C . PRO A 1 71 ? -7.151 -4.551 -13.011 1.00 95.69 71 PRO A C 1
ATOM 566 O O . PRO A 1 71 ? -8.060 -4.713 -12.198 1.00 95.69 71 PRO A O 1
ATOM 569 N N . ASN A 1 72 ? -5.888 -4.870 -12.719 1.00 96.69 72 ASN A N 1
ATOM 570 C CA . ASN A 1 72 ? -5.506 -5.419 -11.417 1.00 96.69 72 ASN A CA 1
ATOM 571 C C . ASN A 1 72 ? -5.503 -4.336 -10.336 1.00 96.69 72 ASN A C 1
ATOM 573 O O . ASN A 1 72 ? -5.974 -4.584 -9.226 1.00 96.69 72 ASN A O 1
ATOM 577 N N . TYR A 1 73 ? -5.056 -3.121 -10.666 1.00 94.75 73 TYR A N 1
ATOM 578 C CA . TYR A 1 73 ? -5.171 -1.989 -9.749 1.00 94.75 73 TYR A CA 1
ATOM 579 C C . TYR A 1 73 ? -6.636 -1.634 -9.465 1.00 94.75 73 TYR A C 1
ATOM 581 O O . TYR A 1 73 ? -7.007 -1.446 -8.310 1.00 94.75 73 TYR A O 1
ATOM 589 N N . LEU A 1 74 ? -7.496 -1.617 -10.492 1.00 96.06 74 LEU A N 1
ATOM 590 C CA . LEU A 1 74 ? -8.928 -1.359 -10.315 1.00 96.06 74 LEU A CA 1
ATOM 591 C C . LEU A 1 74 ? -9.597 -2.408 -9.423 1.00 96.06 74 LEU A C 1
ATOM 593 O O . LEU A 1 74 ? -10.385 -2.038 -8.563 1.00 96.06 74 LEU A O 1
ATOM 597 N N . ARG A 1 75 ? -9.254 -3.696 -9.561 1.00 97.38 75 ARG A N 1
ATOM 598 C CA . ARG A 1 75 ? -9.743 -4.750 -8.652 1.00 97.38 75 ARG A CA 1
ATOM 599 C C . ARG A 1 75 ? -9.305 -4.524 -7.209 1.00 97.38 75 ARG A C 1
ATOM 601 O O . ARG A 1 75 ? -10.096 -4.738 -6.296 1.00 97.38 75 ARG A O 1
ATOM 608 N N . LEU A 1 76 ? -8.063 -4.089 -7.006 1.00 97.62 76 LEU A N 1
ATOM 609 C CA . LEU A 1 76 ? -7.555 -3.747 -5.683 1.00 97.62 76 LEU A CA 1
ATOM 610 C C . LEU A 1 76 ? -8.319 -2.563 -5.077 1.00 9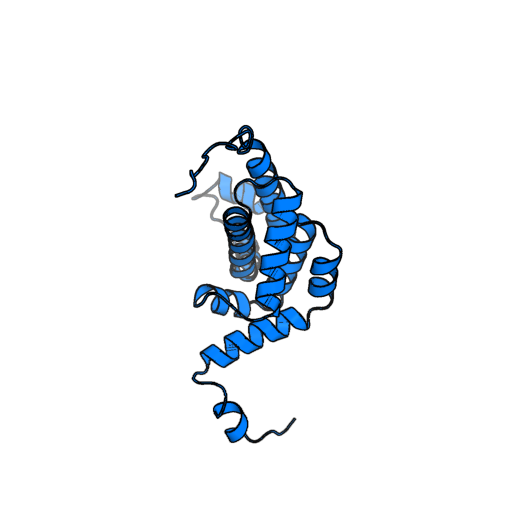7.62 76 LEU A C 1
ATOM 612 O O . LEU A 1 76 ? -8.762 -2.655 -3.935 1.00 97.62 76 LEU A O 1
ATOM 616 N N . SER A 1 77 ? -8.513 -1.483 -5.838 1.00 96.88 77 SER A N 1
ATOM 617 C CA . SER A 1 77 ? -9.291 -0.320 -5.394 1.00 96.88 77 SER A CA 1
ATOM 618 C C . SER A 1 77 ? -10.750 -0.675 -5.106 1.00 96.88 77 SER A C 1
ATOM 620 O O . SER A 1 77 ? -11.257 -0.329 -4.043 1.00 96.88 77 SER A O 1
ATOM 622 N N . GLU A 1 78 ? -11.395 -1.416 -6.006 1.00 97.56 78 GLU A N 1
ATOM 623 C CA . GLU A 1 78 ? -12.771 -1.889 -5.842 1.00 97.56 78 GLU A CA 1
ATOM 624 C C . GLU A 1 78 ? -12.913 -2.709 -4.561 1.00 97.56 78 GLU A C 1
ATOM 626 O O . GLU A 1 78 ? -13.800 -2.451 -3.751 1.00 97.56 78 GLU A O 1
ATOM 631 N N . ARG A 1 79 ? -11.995 -3.654 -4.317 1.00 98.19 79 ARG A N 1
ATOM 632 C CA . ARG A 1 79 ? -12.054 -4.489 -3.116 1.00 98.19 79 ARG A CA 1
ATOM 633 C C . ARG A 1 79 ? -11.933 -3.672 -1.832 1.00 98.19 79 ARG A C 1
ATOM 635 O O . ARG A 1 79 ? -12.626 -3.986 -0.867 1.00 98.19 79 ARG A O 1
ATOM 642 N N . MET A 1 80 ? -11.105 -2.624 -1.810 1.00 98.25 80 MET A N 1
ATOM 643 C CA . MET A 1 80 ? -11.053 -1.711 -0.663 1.00 98.25 80 MET A CA 1
ATOM 644 C C . MET A 1 80 ? -12.395 -1.007 -0.454 1.00 98.25 8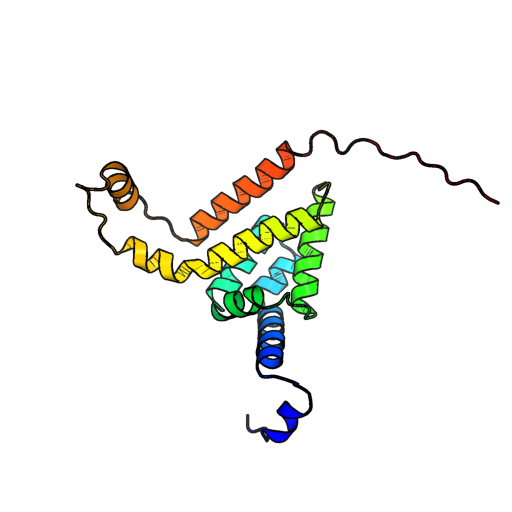0 MET A C 1
ATOM 646 O O . MET A 1 80 ? -12.902 -1.018 0.664 1.00 98.25 80 MET A O 1
ATOM 650 N N . CYS A 1 81 ? -12.992 -0.449 -1.511 1.00 98.12 81 CYS A N 1
ATOM 651 C CA . CYS A 1 81 ? -14.291 0.221 -1.432 1.00 98.12 81 CYS A CA 1
ATOM 652 C C . CYS A 1 81 ? -15.401 -0.723 -0.951 1.00 98.12 81 CYS A C 1
ATOM 654 O O . CYS A 1 81 ? -16.187 -0.341 -0.086 1.00 98.12 81 CYS A O 1
ATOM 656 N N . VAL A 1 82 ? -15.441 -1.961 -1.457 1.00 98.25 82 VAL A N 1
ATOM 657 C CA . VAL A 1 82 ? -16.394 -2.993 -1.018 1.00 98.25 82 VAL A CA 1
ATOM 658 C C . VAL A 1 82 ? -16.238 -3.267 0.476 1.00 98.25 82 VAL A C 1
ATOM 660 O O . VAL A 1 82 ? -17.200 -3.103 1.218 1.00 98.25 82 VAL A O 1
ATOM 663 N N . LEU A 1 83 ? -15.024 -3.581 0.942 1.00 97.69 83 LEU A N 1
ATOM 664 C CA . LEU A 1 83 ? -14.766 -3.876 2.359 1.00 97.69 83 LEU A CA 1
ATOM 665 C C . LEU A 1 83 ? -15.078 -2.681 3.276 1.00 97.69 83 LEU A C 1
ATOM 667 O O . LEU A 1 83 ? -15.552 -2.848 4.397 1.00 97.69 83 LEU A O 1
ATOM 671 N N . LEU A 1 84 ? -14.811 -1.458 2.814 1.00 96.50 84 LEU A N 1
ATOM 672 C CA . LEU A 1 84 ? -15.132 -0.239 3.555 1.00 96.50 84 LEU A CA 1
ATOM 673 C C . LEU A 1 84 ? -16.644 -0.012 3.644 1.00 96.50 84 LEU A C 1
ATOM 675 O O . LEU A 1 84 ? -17.123 0.361 4.715 1.00 96.50 84 LEU A O 1
ATOM 679 N N . THR A 1 85 ? -17.374 -0.263 2.555 1.00 96.31 85 THR A N 1
ATOM 680 C CA . THR A 1 85 ? -18.842 -0.177 2.499 1.00 96.31 85 THR A CA 1
ATOM 681 C C . THR A 1 85 ? -19.482 -1.223 3.411 1.00 96.31 85 THR A C 1
ATOM 683 O O . THR A 1 85 ? -20.375 -0.896 4.187 1.00 96.31 85 THR A O 1
ATOM 686 N N . GLU A 1 86 ? -18.989 -2.463 3.374 1.00 95.12 86 GLU A N 1
ATOM 687 C CA . GLU A 1 86 ? -19.439 -3.560 4.240 1.00 95.12 86 GLU A CA 1
ATOM 688 C C . GLU A 1 86 ? -19.199 -3.261 5.732 1.00 95.12 86 GLU A C 1
ATOM 690 O O . GLU A 1 86 ? -20.020 -3.631 6.568 1.00 95.12 86 GLU A O 1
ATOM 695 N N . ASP A 1 87 ? -18.130 -2.529 6.074 1.00 92.94 87 ASP A N 1
ATOM 696 C CA . ASP A 1 87 ? -17.853 -2.062 7.445 1.00 92.94 87 ASP A CA 1
ATOM 697 C C . ASP A 1 87 ? -18.575 -0.744 7.806 1.00 92.94 87 ASP A C 1
ATOM 699 O O . ASP A 1 87 ? -18.256 -0.126 8.822 1.00 92.94 87 ASP A O 1
ATOM 703 N N . GLY A 1 88 ? -19.531 -0.291 6.985 1.00 92.12 88 GLY A N 1
ATOM 704 C CA . GLY A 1 88 ? -20.403 0.851 7.284 1.00 92.12 88 GLY A CA 1
ATOM 705 C C . GLY A 1 88 ? -19.779 2.231 7.063 1.00 92.12 88 GLY A C 1
ATOM 706 O O . GLY A 1 88 ? -20.179 3.194 7.713 1.00 92.12 88 GLY A O 1
ATOM 707 N N . SER A 1 89 ? -18.787 2.341 6.178 1.00 92.88 89 SER A N 1
ATOM 708 C CA . SER A 1 89 ? -18.199 3.631 5.801 1.00 92.88 89 SER A CA 1
ATOM 709 C C . SER A 1 89 ? -19.218 4.592 5.178 1.00 92.88 89 SER A C 1
ATOM 711 O O . SER A 1 89 ? -19.966 4.207 4.279 1.00 92.88 89 SER A O 1
ATOM 713 N N . CYS A 1 90 ? -19.176 5.863 5.587 1.00 90.25 90 CYS A N 1
ATOM 714 C CA . CYS A 1 90 ? -19.937 6.948 4.954 1.00 90.25 90 CYS A CA 1
ATOM 715 C C . CYS A 1 90 ? -19.267 7.506 3.687 1.00 90.25 90 CYS A C 1
ATOM 717 O O . CYS A 1 90 ? -19.940 8.100 2.849 1.00 90.25 90 CYS A O 1
ATOM 719 N N . ASP A 1 91 ? -17.949 7.335 3.550 1.00 93.75 91 ASP A N 1
ATOM 720 C CA . ASP A 1 91 ? -17.175 7.728 2.368 1.00 93.75 91 ASP A CA 1
ATOM 721 C C . ASP A 1 91 ? -16.136 6.641 2.028 1.00 93.75 91 ASP A C 1
ATOM 723 O O . ASP A 1 91 ? -14.933 6.809 2.274 1.00 93.75 91 ASP A O 1
ATOM 727 N N . PRO A 1 92 ? -16.580 5.498 1.463 1.00 95.62 92 PRO A N 1
ATOM 728 C CA . PRO A 1 92 ? -15.691 4.377 1.169 1.00 95.62 92 PRO A CA 1
ATOM 729 C C . PRO A 1 92 ? -14.543 4.757 0.229 1.00 95.62 92 PRO A C 1
ATOM 731 O O . PRO A 1 92 ? -13.439 4.230 0.347 1.00 95.62 92 PRO A O 1
ATOM 734 N N . LEU A 1 93 ? -14.778 5.684 -0.703 1.00 95.25 93 LEU A N 1
ATOM 735 C CA . LEU A 1 93 ? -13.771 6.095 -1.675 1.00 95.25 93 LEU A CA 1
ATOM 736 C C . LEU A 1 93 ? -12.711 7.005 -1.043 1.00 95.25 93 LEU A C 1
ATOM 738 O O . LEU A 1 93 ? -11.515 6.784 -1.246 1.00 95.25 93 LEU A O 1
ATOM 742 N N . GLY A 1 94 ? -13.125 8.011 -0.267 1.00 95.31 94 GLY A N 1
ATOM 743 C CA . GLY A 1 94 ? -12.196 8.880 0.453 1.00 95.31 94 GLY A CA 1
ATOM 744 C C . GLY A 1 94 ? -11.342 8.099 1.450 1.00 95.31 94 GLY A C 1
ATOM 745 O O . GLY A 1 94 ? -10.121 8.272 1.501 1.00 95.31 94 GLY A O 1
ATOM 746 N N . GLU A 1 95 ? -11.948 7.165 2.182 1.00 96.19 95 GLU A N 1
ATOM 747 C CA . GLU A 1 95 ? -11.232 6.290 3.111 1.00 96.19 95 GLU A CA 1
ATOM 748 C C . GLU A 1 95 ? -10.270 5.336 2.394 1.00 96.19 95 GLU A C 1
ATOM 750 O O . GLU A 1 95 ? -9.139 5.155 2.858 1.00 96.19 95 GLU A O 1
ATOM 755 N N . ALA A 1 96 ? -10.658 4.785 1.238 1.00 96.50 96 ALA A N 1
ATOM 756 C CA . ALA A 1 96 ? -9.759 3.987 0.409 1.00 96.50 96 ALA A CA 1
ATOM 757 C C . ALA A 1 96 ? -8.524 4.799 -0.005 1.00 96.50 96 ALA A C 1
ATOM 759 O O . ALA A 1 96 ? -7.409 4.292 0.112 1.00 96.50 96 ALA A O 1
ATOM 760 N N . TYR A 1 97 ? -8.691 6.069 -0.396 1.00 95.31 97 TYR A N 1
ATOM 761 C CA . TYR A 1 97 ? -7.563 6.945 -0.724 1.00 95.31 97 TYR A CA 1
ATOM 762 C C . TYR A 1 97 ? -6.663 7.244 0.473 1.00 95.31 97 TYR A C 1
ATOM 764 O O . TYR A 1 97 ? -5.440 7.214 0.337 1.00 95.31 97 TYR A O 1
ATOM 772 N N . VAL A 1 98 ? -7.231 7.516 1.651 1.00 96.44 98 VAL A N 1
ATOM 773 C CA . VAL A 1 98 ? -6.443 7.737 2.876 1.00 96.44 98 VAL A CA 1
ATOM 774 C C . VAL A 1 98 ? -5.582 6.511 3.181 1.00 96.44 98 VAL A C 1
ATOM 776 O O . VAL A 1 98 ? -4.372 6.631 3.395 1.00 96.44 98 VAL A O 1
ATOM 779 N N . LEU A 1 99 ? -6.192 5.326 3.155 1.00 97.31 99 LEU A N 1
ATOM 780 C CA . LEU A 1 99 ? -5.524 4.067 3.467 1.00 97.31 99 LEU A CA 1
ATOM 781 C C . LEU A 1 99 ? -4.477 3.703 2.408 1.00 97.31 99 LEU A C 1
ATOM 783 O O . LEU A 1 99 ? -3.350 3.346 2.762 1.00 97.31 99 LEU A O 1
ATOM 787 N N . SER A 1 100 ? -4.801 3.842 1.119 1.00 95.62 100 SER A N 1
ATOM 788 C CA . SER A 1 100 ? -3.860 3.555 0.037 1.00 95.62 100 SER A CA 1
ATOM 789 C C . SER A 1 100 ? -2.676 4.514 0.058 1.00 95.62 100 SER A C 1
ATOM 791 O O . SER A 1 100 ? -1.539 4.067 -0.063 1.00 95.62 100 SER A O 1
ATOM 793 N N . ASN A 1 101 ? -2.907 5.814 0.267 1.00 95.88 101 ASN A N 1
ATOM 794 C CA . ASN A 1 101 ? -1.841 6.816 0.310 1.00 95.88 101 ASN A CA 1
ATOM 795 C C . ASN A 1 101 ? -0.913 6.599 1.507 1.00 95.88 101 ASN A C 1
ATOM 797 O O . ASN A 1 101 ? 0.305 6.710 1.362 1.00 95.88 101 ASN A O 1
ATOM 801 N N . PHE A 1 102 ? -1.466 6.228 2.667 1.00 97.06 102 PHE A N 1
ATOM 802 C CA . PHE A 1 102 ? -0.665 5.846 3.827 1.00 97.06 102 PHE A CA 1
ATOM 803 C C . PHE A 1 102 ? 0.242 4.644 3.521 1.00 97.06 102 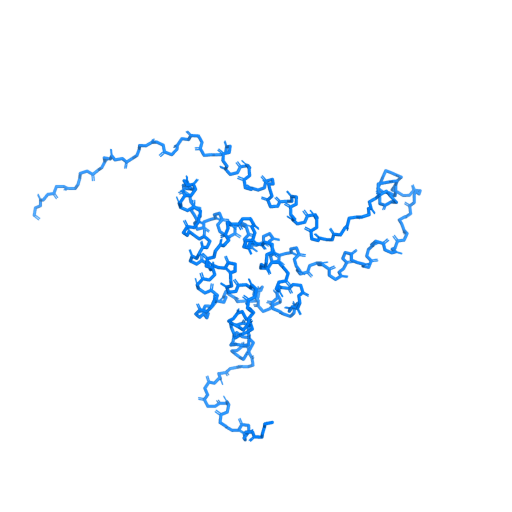PHE A C 1
ATOM 805 O O . PHE A 1 102 ? 1.442 4.683 3.804 1.00 97.06 102 PHE A O 1
ATOM 812 N N . VAL A 1 103 ? -0.306 3.591 2.903 1.00 97.19 103 VAL A N 1
ATOM 813 C CA . VAL A 1 103 ? 0.456 2.393 2.515 1.00 97.19 103 VAL A CA 1
ATOM 814 C C . VAL A 1 103 ? 1.527 2.710 1.468 1.00 97.19 103 VAL A C 1
ATOM 816 O O . VAL A 1 103 ? 2.679 2.315 1.651 1.00 97.19 103 VAL A O 1
ATOM 819 N N . ILE A 1 104 ? 1.182 3.447 0.408 1.00 95.38 104 ILE A N 1
ATOM 820 C CA . ILE A 1 104 ? 2.111 3.826 -0.668 1.00 95.38 104 ILE A CA 1
ATOM 821 C C . ILE A 1 104 ? 3.253 4.679 -0.111 1.00 95.38 104 ILE A C 1
ATOM 823 O O . ILE A 1 104 ? 4.420 4.374 -0.355 1.00 95.38 104 ILE A O 1
ATOM 827 N N . GLY A 1 105 ? 2.937 5.706 0.683 1.00 94.75 105 GLY A N 1
ATOM 828 C CA . GLY A 1 105 ? 3.939 6.579 1.295 1.00 94.75 105 GLY A CA 1
ATOM 829 C C . GLY A 1 105 ? 4.869 5.823 2.242 1.00 94.75 105 GLY A C 1
ATOM 830 O O . GLY A 1 105 ? 6.085 5.990 2.178 1.00 94.75 105 GLY A O 1
ATOM 831 N N . SER A 1 106 ? 4.317 4.923 3.059 1.00 95.06 106 SER A N 1
ATOM 832 C CA . SER A 1 106 ? 5.114 4.087 3.963 1.00 95.06 106 SER A CA 1
ATOM 833 C C . SER A 1 106 ? 6.024 3.114 3.212 1.00 95.06 106 SER A C 1
ATOM 835 O O . SER A 1 106 ? 7.157 2.866 3.621 1.00 95.06 106 SER A O 1
ATOM 837 N N . ALA A 1 107 ? 5.545 2.539 2.106 1.00 94.62 107 ALA A N 1
ATOM 838 C CA . ALA A 1 107 ? 6.349 1.649 1.276 1.00 94.62 107 ALA A CA 1
ATOM 839 C C . ALA A 1 107 ? 7.463 2.410 0.540 1.00 94.62 107 ALA A C 1
ATOM 841 O O . ALA A 1 107 ? 8.579 1.903 0.432 1.00 94.62 107 ALA A O 1
ATOM 842 N N . ALA A 1 108 ? 7.191 3.637 0.083 1.00 92.62 108 ALA A N 1
ATOM 843 C CA . ALA A 1 108 ? 8.170 4.488 -0.590 1.00 92.62 108 ALA A CA 1
ATOM 844 C C . ALA A 1 108 ? 9.359 4.872 0.312 1.00 92.62 108 ALA A C 1
ATOM 846 O O . ALA A 1 108 ? 10.475 5.026 -0.182 1.00 92.62 108 ALA A O 1
ATOM 847 N N . THR A 1 109 ? 9.147 4.997 1.626 1.00 89.88 109 THR A N 1
ATOM 848 C CA . THR A 1 109 ? 10.195 5.364 2.598 1.00 89.88 109 THR A CA 1
ATOM 849 C C . THR A 1 109 ? 10.843 4.169 3.300 1.00 89.88 109 THR A C 1
ATOM 851 O O . THR A 1 109 ? 11.866 4.336 3.966 1.00 89.88 109 THR A O 1
ATOM 854 N N . ALA A 1 110 ? 10.324 2.950 3.113 1.00 87.12 110 ALA A N 1
ATOM 855 C CA . ALA A 1 110 ? 10.849 1.736 3.744 1.00 87.12 110 ALA A CA 1
ATOM 856 C C . ALA A 1 110 ? 12.370 1.507 3.544 1.00 87.12 110 ALA A C 1
ATOM 858 O O . ALA A 1 110 ? 13.034 1.117 4.506 1.00 87.12 110 ALA A O 1
ATOM 859 N N . PRO A 1 111 ? 12.979 1.789 2.369 1.00 78.88 111 PRO A N 1
ATOM 860 C CA . PRO A 1 111 ? 14.430 1.644 2.191 1.00 78.88 111 PRO A CA 1
ATOM 861 C C . PRO A 1 111 ? 15.244 2.611 3.054 1.00 78.88 111 PRO A C 1
ATOM 863 O O . PRO A 1 111 ? 16.326 2.264 3.528 1.00 78.88 111 PRO A O 1
ATOM 866 N N . VAL A 1 112 ? 14.722 3.824 3.250 1.00 74.69 112 VAL A N 1
ATOM 867 C CA . VAL A 1 112 ? 15.377 4.893 4.014 1.00 74.69 112 VAL A CA 1
ATOM 868 C C . VAL A 1 112 ? 15.314 4.588 5.506 1.00 74.69 112 VAL A C 1
ATOM 870 O O . VAL A 1 112 ? 16.331 4.709 6.184 1.00 74.69 112 VAL A O 1
ATOM 873 N N . ALA A 1 113 ? 14.178 4.082 5.996 1.00 65.62 113 ALA A N 1
ATOM 874 C CA . ALA A 1 113 ? 14.000 3.697 7.397 1.00 65.62 113 ALA A CA 1
ATOM 875 C C . ALA A 1 113 ? 15.057 2.676 7.871 1.00 65.62 113 ALA A C 1
ATOM 877 O O . ALA A 1 113 ? 15.591 2.781 8.975 1.00 65.62 113 ALA A O 1
ATOM 878 N N . GLY A 1 114 ? 15.439 1.723 7.010 1.00 62.94 114 GLY A N 1
ATOM 879 C CA . GLY A 1 114 ? 16.520 0.776 7.307 1.00 62.94 114 GLY A CA 1
ATOM 880 C C . GLY A 1 114 ? 17.916 1.414 7.411 1.00 62.94 114 GLY A C 1
ATOM 881 O O . GLY A 1 114 ? 18.789 0.872 8.094 1.00 62.94 114 GLY A O 1
ATOM 882 N N . GLY A 1 115 ? 18.140 2.551 6.742 1.00 59.16 115 GLY A N 1
ATOM 883 C CA . GLY A 1 115 ? 19.378 3.334 6.799 1.00 59.16 115 GLY A CA 1
ATOM 884 C C . GLY A 1 115 ? 19.425 4.328 7.965 1.00 59.16 115 GLY A C 1
ATOM 885 O O . GLY A 1 115 ? 20.466 4.460 8.611 1.00 59.16 115 GLY A O 1
ATOM 886 N N . GLU A 1 116 ? 18.302 4.975 8.285 1.00 56.84 116 GLU A N 1
ATOM 887 C CA . GLU A 1 116 ? 18.168 5.901 9.422 1.00 56.84 116 GLU A CA 1
ATOM 888 C C . GLU A 1 116 ? 18.479 5.212 10.750 1.00 56.84 116 GLU A C 1
ATOM 890 O O . GLU A 1 116 ? 19.297 5.708 11.522 1.00 56.84 116 GLU A O 1
ATOM 895 N N . GLN A 1 117 ? 17.962 3.996 10.948 1.00 59.62 117 GLN A N 1
ATOM 896 C CA . GLN A 1 117 ? 18.199 3.188 12.146 1.00 59.62 117 GLN A CA 1
ATOM 897 C C . GLN A 1 117 ? 19.694 2.928 12.434 1.00 59.62 117 GLN A C 1
ATOM 899 O O . GLN A 1 117 ? 20.077 2.634 13.566 1.00 59.62 117 GLN A O 1
ATOM 904 N N . ARG A 1 118 ? 20.558 3.027 11.413 1.00 63.28 118 ARG A N 1
ATOM 905 C CA . ARG A 1 118 ? 22.010 2.800 11.515 1.00 63.28 118 ARG A CA 1
ATOM 906 C C . ARG A 1 118 ? 22.809 4.082 11.740 1.00 63.28 118 ARG A C 1
ATOM 908 O O . ARG A 1 118 ? 24.016 4.006 11.962 1.00 63.28 118 ARG A O 1
ATOM 915 N N . THR A 1 119 ? 22.164 5.243 11.673 1.00 73.00 119 THR A N 1
ATOM 916 C CA . THR A 1 119 ? 22.824 6.542 11.796 1.00 73.00 119 THR A CA 1
ATOM 917 C C . THR A 1 119 ? 22.700 7.044 13.230 1.00 73.00 119 THR A C 1
ATOM 919 O O . THR A 1 119 ? 21.607 7.155 13.778 1.00 73.00 119 THR A O 1
ATOM 922 N N . ALA A 1 120 ? 23.836 7.334 13.866 1.00 76.12 120 ALA A N 1
ATOM 923 C CA . ALA A 1 120 ? 23.845 7.851 15.228 1.00 76.12 120 ALA A CA 1
ATOM 924 C C . ALA A 1 120 ? 23.269 9.274 15.266 1.00 76.12 120 ALA A C 1
ATOM 926 O O . ALA A 1 120 ? 23.697 10.157 14.520 1.00 76.12 120 ALA A O 1
ATOM 927 N N . VAL A 1 121 ? 22.320 9.502 16.170 1.00 86.00 121 VAL A N 1
ATOM 928 C CA . VAL A 1 121 ? 21.742 10.823 16.423 1.00 86.00 121 VAL A CA 1
ATOM 929 C C . VAL A 1 121 ? 22.637 11.580 17.402 1.00 86.00 121 VAL A C 1
ATOM 931 O O . VAL A 1 121 ? 22.995 11.054 18.457 1.00 86.00 121 VAL A O 1
ATOM 934 N N . ASN A 1 122 ? 22.970 12.837 17.095 1.00 88.38 122 ASN A N 1
ATOM 935 C CA . ASN A 1 122 ? 23.718 13.685 18.021 1.00 88.38 122 ASN A CA 1
ATOM 936 C C . ASN A 1 122 ? 22.878 13.984 19.281 1.00 88.38 122 ASN A C 1
ATOM 938 O O . ASN A 1 122 ? 21.921 14.761 19.241 1.00 88.38 122 ASN A O 1
ATOM 942 N N . ARG A 1 123 ? 23.269 13.386 20.412 1.00 89.81 123 ARG A N 1
ATOM 943 C CA . ARG A 1 123 ? 22.589 13.530 21.708 1.00 89.81 123 ARG A CA 1
ATOM 944 C C . ARG A 1 123 ? 22.702 14.936 22.302 1.00 89.81 123 ARG A C 1
ATOM 946 O O . ARG A 1 123 ? 21.805 15.329 23.039 1.00 89.81 123 ARG A O 1
ATOM 953 N N . GLU A 1 124 ? 23.751 15.691 21.982 1.00 93.50 124 GLU A N 1
ATOM 954 C CA . GLU A 1 124 ? 23.900 17.077 22.447 1.00 93.50 124 GLU A CA 1
ATOM 955 C C . GLU A 1 124 ? 22.860 17.995 21.793 1.00 93.50 124 GLU A C 1
ATOM 957 O O . GLU A 1 124 ? 22.323 18.883 22.448 1.00 93.50 124 GLU A O 1
ATOM 962 N N . LEU A 1 125 ? 22.527 17.742 20.521 1.00 93.75 125 LEU A N 1
ATOM 963 C CA . LEU A 1 125 ? 21.524 18.513 19.781 1.00 93.75 125 LEU A CA 1
ATOM 964 C C . LEU A 1 125 ? 20.091 18.021 20.026 1.00 93.75 125 LEU A C 1
ATOM 966 O O . LEU A 1 125 ? 19.164 18.827 20.052 1.00 93.75 125 LEU A O 1
ATOM 970 N N . ALA A 1 126 ? 19.889 16.709 20.187 1.00 91.94 126 ALA A N 1
ATOM 971 C CA . ALA A 1 126 ? 18.559 16.106 20.277 1.00 91.94 126 ALA A CA 1
ATOM 972 C C . ALA A 1 126 ? 18.493 14.996 21.348 1.00 91.94 126 ALA A C 1
ATOM 974 O O . ALA A 1 126 ? 18.363 13.813 21.016 1.00 91.94 126 ALA A O 1
ATOM 975 N N . PRO A 1 127 ? 18.553 15.343 22.647 1.00 90.88 127 PRO A N 1
ATOM 976 C CA . PRO A 1 127 ? 18.727 14.366 23.724 1.00 90.88 127 PRO A CA 1
ATOM 977 C C . PRO A 1 127 ? 17.563 13.375 23.843 1.00 90.88 127 PRO A C 1
ATOM 979 O O . PRO A 1 127 ? 17.790 12.171 23.986 1.00 90.88 127 PRO A O 1
ATOM 982 N N . LEU A 1 128 ? 16.316 13.855 23.733 1.00 91.56 128 LEU A N 1
ATOM 983 C CA . LEU A 1 128 ? 15.129 12.996 23.778 1.00 91.56 128 LEU A CA 1
ATOM 984 C C . LEU A 1 128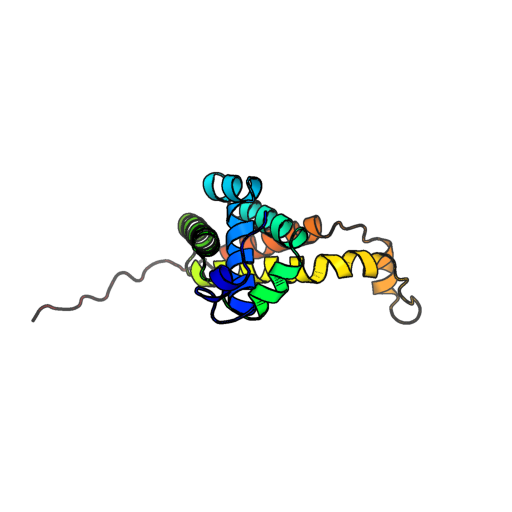 ? 15.059 12.086 22.547 1.00 91.56 128 LEU A C 1
ATOM 986 O O . LEU A 1 128 ? 14.901 10.877 22.700 1.00 91.56 128 LEU A O 1
ATOM 990 N N . TYR A 1 129 ? 15.231 12.650 21.348 1.00 89.31 129 TYR A N 1
ATOM 991 C CA . TYR A 1 129 ? 15.172 11.894 20.097 1.00 89.31 129 TYR A CA 1
ATOM 992 C C . TYR A 1 129 ? 16.245 10.803 20.051 1.00 89.31 129 TYR A C 1
ATOM 994 O O . TYR A 1 129 ? 15.912 9.654 19.793 1.00 89.31 129 TYR A O 1
ATOM 1002 N N . ALA A 1 130 ? 17.492 11.113 20.427 1.00 89.56 130 ALA A N 1
ATOM 1003 C CA . ALA A 1 130 ? 18.562 10.123 20.532 1.00 89.56 130 ALA A CA 1
ATOM 1004 C C . ALA A 1 130 ? 18.201 8.988 21.507 1.00 89.56 130 ALA A C 1
ATOM 1006 O O . ALA A 1 130 ? 18.373 7.816 21.186 1.00 89.56 130 ALA A O 1
ATOM 1007 N N . SER A 1 131 ? 17.630 9.316 22.676 1.00 88.56 131 SER A N 1
ATOM 1008 C CA . SER A 1 131 ? 17.232 8.307 23.670 1.00 88.56 131 SER A CA 1
ATOM 1009 C C . SER A 1 131 ? 16.095 7.387 23.207 1.00 88.56 131 SER A C 1
ATOM 1011 O O . SER A 1 131 ? 16.044 6.227 23.614 1.00 88.56 131 SER A O 1
ATOM 1013 N N . LEU A 1 132 ? 15.178 7.896 22.378 1.00 88.31 132 LEU A N 1
ATOM 1014 C CA . LEU A 1 132 ? 14.085 7.115 21.800 1.00 88.31 132 LEU A CA 1
ATOM 1015 C C . LEU A 1 132 ? 14.573 6.308 20.594 1.00 88.31 132 LEU A C 1
ATOM 1017 O O . LEU A 1 132 ? 14.235 5.136 20.488 1.00 88.31 132 LEU A O 1
ATOM 1021 N N . HIS A 1 133 ? 15.420 6.893 19.745 1.00 82.88 133 HIS A N 1
ATOM 1022 C CA . HIS A 1 133 ? 16.023 6.243 18.580 1.00 82.88 133 HIS A CA 1
ATOM 1023 C C . HIS A 1 133 ? 16.888 5.036 18.974 1.00 82.88 133 HIS A C 1
ATOM 1025 O O . HIS A 1 133 ? 16.824 3.997 18.328 1.00 82.88 133 HIS A O 1
ATOM 1031 N N . GLU A 1 134 ? 17.638 5.129 20.079 1.00 81.12 134 GLU A N 1
ATOM 1032 C CA . GLU A 1 134 ? 18.401 4.003 20.645 1.00 81.12 134 GLU A CA 1
ATOM 1033 C C . GLU A 1 134 ? 17.504 2.839 21.106 1.00 81.12 134 GLU A C 1
ATOM 1035 O O . GLU A 1 134 ? 17.910 1.680 21.048 1.00 81.12 134 GLU A O 1
ATOM 1040 N N . LYS A 1 135 ? 16.291 3.138 21.586 1.00 79.69 135 LYS A N 1
ATOM 1041 C CA . LYS A 1 135 ? 15.339 2.139 22.101 1.00 79.69 135 LYS A CA 1
ATOM 1042 C C . LYS A 1 135 ? 14.428 1.578 21.015 1.00 79.69 135 LYS A C 1
ATOM 1044 O O . LYS A 1 135 ? 13.924 0.466 21.154 1.00 79.69 135 LYS A O 1
ATOM 1049 N N . GLN A 1 136 ? 14.194 2.342 19.955 1.00 73.94 136 GLN A N 1
ATOM 1050 C CA . GLN A 1 136 ? 13.336 1.947 18.852 1.00 73.94 136 GLN A CA 1
ATOM 1051 C C . GLN A 1 136 ? 14.012 0.813 18.080 1.00 73.94 136 GLN A C 1
ATOM 1053 O O . GLN A 1 136 ? 15.073 0.999 17.510 1.00 73.94 136 GLN A O 1
ATOM 1058 N N . SER A 1 137 ? 13.410 -0.374 18.060 1.00 62.09 137 SER A N 1
ATOM 1059 C CA . SER A 1 137 ? 13.868 -1.538 17.273 1.00 62.09 137 SER A CA 1
ATOM 1060 C C . SER A 1 137 ? 12.742 -2.020 16.348 1.00 62.09 137 SER A C 1
ATOM 1062 O O . SER A 1 137 ? 12.439 -3.206 16.254 1.00 62.09 137 SER A O 1
ATOM 1064 N N . GLY A 1 138 ? 12.039 -1.069 15.732 1.00 62.41 138 GLY A N 1
ATOM 1065 C CA . GLY A 1 138 ? 10.823 -1.343 14.974 1.00 62.41 138 GLY A CA 1
ATOM 1066 C C . GLY A 1 138 ? 11.113 -1.744 13.534 1.00 62.41 138 GLY A C 1
ATOM 1067 O O . GLY A 1 138 ? 11.642 -0.946 12.767 1.00 62.41 138 GLY A O 1
ATOM 1068 N N . ASP A 1 139 ? 10.700 -2.952 13.161 1.00 80.62 139 ASP A N 1
ATOM 1069 C CA . ASP A 1 139 ? 10.5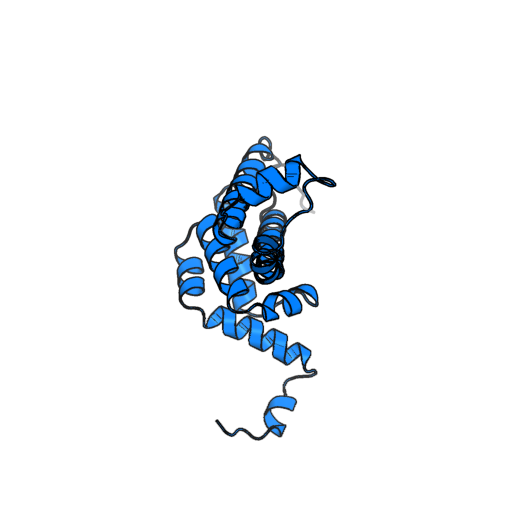13 -3.332 11.762 1.00 80.62 139 ASP A CA 1
ATOM 1070 C C . ASP A 1 139 ? 9.464 -2.412 11.104 1.00 80.62 139 ASP A C 1
ATOM 1072 O O . ASP A 1 139 ? 8.415 -2.132 11.697 1.00 80.62 139 ASP A O 1
ATOM 1076 N N . SER A 1 140 ? 9.740 -1.919 9.892 1.00 85.81 140 SER A N 1
ATOM 1077 C CA . SER A 1 140 ? 8.892 -0.938 9.200 1.00 85.81 140 SER A CA 1
ATOM 1078 C C . SER A 1 140 ? 7.463 -1.445 9.013 1.00 85.81 140 SER A C 1
ATOM 1080 O O . SER A 1 140 ? 6.510 -0.682 9.168 1.00 85.81 140 SER A O 1
ATOM 1082 N N . GLU A 1 141 ? 7.293 -2.747 8.777 1.00 92.19 141 GLU A N 1
ATOM 1083 C CA . GLU A 1 141 ? 5.971 -3.357 8.661 1.00 92.19 141 GLU A CA 1
ATOM 1084 C C . GLU A 1 141 ? 5.167 -3.251 9.967 1.00 92.19 141 GLU A C 1
ATOM 1086 O O . GLU A 1 141 ? 3.964 -2.989 9.942 1.00 92.19 141 GLU A O 1
ATOM 1091 N N . THR A 1 142 ? 5.826 -3.377 11.122 1.00 91.12 142 THR A N 1
ATOM 1092 C CA . THR A 1 142 ? 5.169 -3.248 12.433 1.00 91.12 142 THR A CA 1
ATOM 1093 C C . THR A 1 142 ? 4.634 -1.832 12.650 1.00 91.12 142 THR A C 1
ATOM 1095 O O . THR A 1 142 ? 3.515 -1.663 13.144 1.00 91.12 142 THR A O 1
ATOM 1098 N N . ILE A 1 143 ? 5.398 -0.814 12.239 1.00 91.06 143 ILE A N 1
ATOM 1099 C CA . ILE A 1 143 ? 4.986 0.597 12.312 1.00 91.06 143 ILE A CA 1
ATOM 1100 C C . ILE A 1 143 ? 3.768 0.838 11.414 1.00 91.06 143 ILE A C 1
ATOM 1102 O O . ILE A 1 143 ? 2.775 1.418 11.857 1.00 91.06 143 ILE A O 1
ATOM 1106 N N . VAL A 1 144 ? 3.801 0.333 10.179 1.00 95.00 144 VAL A N 1
ATOM 1107 C CA . VAL A 1 144 ? 2.684 0.450 9.229 1.00 95.00 144 VAL A CA 1
ATOM 1108 C C . VAL A 1 144 ? 1.439 -0.263 9.747 1.00 95.00 144 VAL A C 1
ATOM 1110 O O . VAL A 1 144 ? 0.346 0.303 9.722 1.00 95.00 144 VAL A O 1
ATOM 1113 N N . ALA A 1 145 ? 1.585 -1.468 10.298 1.00 95.56 145 ALA A N 1
ATOM 1114 C CA . ALA A 1 145 ? 0.476 -2.205 10.889 1.00 95.56 145 ALA A CA 1
ATOM 1115 C C . ALA A 1 145 ? -0.157 -1.478 12.075 1.00 95.56 145 ALA A C 1
ATOM 1117 O O . ALA A 1 145 ? -1.381 -1.521 12.220 1.00 95.56 145 ALA A O 1
ATOM 1118 N N . ALA A 1 146 ? 0.641 -0.811 12.911 1.00 94.44 146 ALA A N 1
ATOM 1119 C CA . ALA A 1 146 ? 0.133 0.036 13.984 1.00 94.44 146 ALA A CA 1
ATOM 1120 C C . ALA A 1 146 ? -0.611 1.265 13.434 1.00 94.44 146 ALA A C 1
ATOM 1122 O O . ALA A 1 146 ? -1.739 1.520 13.853 1.00 94.44 146 ALA A O 1
ATOM 1123 N N . GLY A 1 147 ? -0.034 1.967 12.453 1.00 95.25 147 GLY A N 1
ATOM 1124 C CA . GLY A 1 147 ? -0.659 3.129 11.817 1.00 95.25 147 GLY A CA 1
ATOM 1125 C C . GLY A 1 147 ? -2.001 2.803 11.158 1.00 95.25 147 GLY A C 1
ATOM 1126 O O . GLY A 1 147 ? -2.984 3.505 11.387 1.00 95.25 147 GLY A O 1
ATOM 1127 N N . LEU A 1 148 ? -2.089 1.681 10.437 1.00 96.94 148 LEU A N 1
ATOM 1128 C CA . LEU A 1 148 ? -3.344 1.216 9.840 1.00 96.94 148 LEU A CA 1
ATOM 1129 C C . LEU A 1 148 ? -4.428 0.939 10.884 1.00 96.94 148 LEU A C 1
ATOM 1131 O O . LEU A 1 148 ? -5.582 1.290 10.661 1.00 96.94 148 LEU A O 1
ATOM 1135 N N . ARG A 1 149 ? -4.083 0.350 12.038 1.00 95.62 149 ARG A N 1
ATOM 1136 C CA . ARG A 1 149 ? -5.064 0.149 13.121 1.00 95.62 149 ARG A CA 1
ATOM 1137 C C . ARG A 1 149 ? -5.596 1.478 13.645 1.00 95.62 149 ARG A C 1
ATOM 1139 O O . ARG A 1 149 ? -6.797 1.597 13.853 1.00 95.62 149 ARG A O 1
ATOM 1146 N N . ILE A 1 150 ? -4.721 2.470 13.814 1.00 95.69 150 ILE A N 1
ATOM 1147 C CA . ILE A 1 150 ? -5.112 3.806 14.278 1.00 95.69 150 ILE A CA 1
ATOM 1148 C C . ILE A 1 150 ? -6.053 4.473 13.268 1.00 95.69 150 ILE A C 1
ATOM 1150 O O . ILE A 1 150 ? -7.103 4.975 13.662 1.00 95.69 150 ILE A O 1
ATOM 1154 N N . LEU A 1 151 ? -5.721 4.431 11.974 1.00 94.44 151 LEU A N 1
ATOM 1155 C CA . LEU A 1 151 ? -6.562 4.998 10.915 1.00 94.44 151 LEU A CA 1
ATOM 1156 C C . LEU A 1 151 ? -7.937 4.318 10.853 1.00 94.44 151 LEU A C 1
ATOM 1158 O O . LEU A 1 151 ? -8.963 4.996 10.838 1.00 94.44 151 LEU A O 1
ATOM 1162 N N . LEU A 1 152 ? -7.971 2.982 10.889 1.00 93.31 152 LEU A N 1
ATOM 1163 C CA . LEU A 1 152 ? -9.218 2.214 10.857 1.00 93.31 152 LEU A CA 1
ATOM 1164 C C . LEU A 1 152 ? -10.079 2.427 12.111 1.00 93.31 152 LEU A C 1
ATOM 1166 O O . LEU A 1 152 ? -11.304 2.419 12.015 1.00 93.31 152 LEU A O 1
ATOM 1170 N N . GLN A 1 153 ? -9.469 2.634 13.280 1.00 90.81 153 GLN A N 1
ATOM 1171 C CA . GLN A 1 153 ? -10.201 2.935 14.510 1.00 90.81 153 GLN A CA 1
ATOM 1172 C C . GLN A 1 153 ? -10.739 4.372 14.519 1.00 90.81 153 GLN A C 1
ATOM 1174 O O . GLN A 1 153 ? -11.901 4.584 14.863 1.00 90.81 153 GLN A O 1
ATOM 1179 N N . GLY A 1 154 ? -9.926 5.350 14.105 1.00 86.94 154 GLY A N 1
ATOM 1180 C CA . GLY A 1 154 ? -10.324 6.760 14.043 1.00 86.94 154 GLY A CA 1
ATOM 1181 C C . GLY A 1 154 ? -11.519 6.994 13.117 1.00 86.94 154 GLY A C 1
ATOM 1182 O O . GLY A 1 154 ? -12.435 7.734 13.463 1.00 86.94 154 GLY A O 1
ATOM 1183 N N . ARG A 1 155 ? -11.568 6.268 11.999 1.00 84.94 155 ARG A N 1
ATOM 1184 C CA . ARG A 1 155 ? -12.698 6.208 11.061 1.00 84.94 155 ARG A CA 1
ATOM 1185 C C . ARG A 1 155 ? -14.032 5.853 11.718 1.00 84.94 155 ARG A C 1
ATOM 1187 O O . ARG A 1 155 ? -15.036 6.529 11.507 1.00 84.94 155 ARG A O 1
ATOM 1194 N N . ARG A 1 156 ? -14.031 4.824 12.571 1.00 78.00 156 ARG A N 1
ATOM 1195 C CA . ARG A 1 156 ? -15.229 4.385 13.305 1.00 78.00 156 ARG A CA 1
ATOM 1196 C C . ARG A 1 156 ? -15.672 5.408 14.350 1.00 78.00 156 ARG A C 1
ATOM 1198 O O . ARG A 1 156 ? -16.858 5.526 14.620 1.00 78.00 156 ARG A O 1
ATOM 1205 N N . MET A 1 157 ? -14.733 6.165 14.917 1.00 73.19 157 MET A N 1
ATOM 1206 C CA . MET A 1 157 ? -15.034 7.236 15.875 1.00 73.19 157 MET A CA 1
ATOM 1207 C C . MET A 1 157 ? -15.545 8.516 15.204 1.00 73.19 157 MET A C 1
ATOM 1209 O O . MET A 1 157 ? -16.277 9.270 15.837 1.00 73.19 157 MET A O 1
ATOM 1213 N N . ALA A 1 158 ? -15.162 8.765 13.950 1.00 68.06 158 ALA A N 1
ATOM 1214 C CA . ALA A 1 158 ? -15.601 9.916 13.162 1.00 68.06 158 ALA A CA 1
ATOM 1215 C C . ALA A 1 158 ? -16.959 9.708 12.461 1.00 68.06 158 ALA A C 1
ATOM 1217 O O . ALA A 1 158 ? -17.502 10.670 11.925 1.00 68.06 158 ALA A O 1
ATOM 1218 N N . SER A 1 159 ? -17.521 8.491 12.498 1.00 60.06 159 SER A N 1
ATOM 1219 C CA . SER A 1 159 ? -18.794 8.128 11.846 1.00 60.06 159 SER A CA 1
ATOM 1220 C C . SER A 1 159 ? -20.030 7.998 12.770 1.00 60.06 159 SER A C 1
ATOM 1222 O O . SER A 1 159 ? -20.876 7.151 12.481 1.00 60.06 159 SER A O 1
ATOM 1224 N N . PRO A 1 160 ? -20.217 8.751 13.878 1.00 53.94 160 PRO A N 1
ATOM 1225 C CA . PRO A 1 160 ? -21.371 8.516 14.749 1.00 53.94 160 PRO A CA 1
ATOM 1226 C C . PRO A 1 160 ? -22.732 8.890 14.122 1.00 53.94 160 PRO A C 1
ATOM 1228 O O . PRO A 1 160 ? -23.742 8.400 14.614 1.00 53.94 160 PRO A O 1
ATOM 1231 N N . ASP A 1 161 ? -22.777 9.664 13.027 1.00 57.28 161 ASP A N 1
ATOM 1232 C CA . ASP A 1 161 ? -24.019 10.254 12.489 1.00 57.28 161 ASP A CA 1
ATOM 1233 C C . ASP A 1 161 ? -24.259 9.996 10.983 1.00 57.28 161 ASP A C 1
ATOM 1235 O O . ASP A 1 161 ? -24.704 10.876 10.252 1.00 57.28 161 ASP A O 1
ATOM 1239 N N . CYS A 1 162 ? -24.030 8.776 10.485 1.00 56.97 162 CYS A N 1
ATOM 1240 C CA . CYS A 1 162 ? -24.507 8.383 9.140 1.00 56.97 162 CYS A CA 1
ATOM 1241 C C . CYS A 1 162 ? -26.011 8.036 9.098 1.00 56.97 162 CYS A C 1
ATOM 1243 O O . CYS A 1 162 ? -26.479 7.348 8.189 1.00 56.97 162 CYS A O 1
ATOM 1245 N N . ALA A 1 163 ? -26.781 8.446 10.110 1.00 48.72 163 ALA A N 1
ATOM 1246 C CA . ALA A 1 163 ? -28.210 8.189 10.177 1.00 48.72 163 ALA A CA 1
ATOM 1247 C C . ALA A 1 163 ? -29.004 9.292 9.455 1.00 48.72 163 ALA A C 1
ATOM 1249 O O . ALA A 1 163 ? -29.004 10.453 9.856 1.00 48.72 163 ALA A O 1
ATOM 1250 N N . THR A 1 164 ? -29.759 8.853 8.444 1.00 49.84 164 THR A N 1
ATOM 1251 C CA . THR A 1 164 ? -30.914 9.495 7.786 1.00 49.84 164 THR A CA 1
ATOM 1252 C C . THR A 1 164 ? -30.660 10.680 6.848 1.00 49.84 164 THR A C 1
ATOM 1254 O O . THR A 1 164 ? -30.726 11.844 7.229 1.00 49.84 164 THR A O 1
ATOM 1257 N N . SER A 1 165 ? -30.555 10.361 5.556 1.00 43.53 165 SER A N 1
ATOM 1258 C CA . SER A 1 165 ? -31.081 11.202 4.474 1.00 43.53 165 SER A CA 1
ATOM 1259 C C . SER A 1 165 ? -31.843 10.357 3.440 1.00 43.53 165 SER A C 1
ATOM 1261 O O . SER A 1 165 ? -31.546 10.357 2.250 1.00 43.53 165 SER A O 1
ATOM 1263 N N . GLU A 1 166 ? -32.874 9.643 3.901 1.00 51.47 166 GLU A N 1
ATOM 1264 C CA . GLU A 1 166 ? -34.064 9.394 3.078 1.00 51.47 166 GLU A CA 1
ATOM 1265 C C . GLU A 1 166 ? -35.005 10.590 3.270 1.00 51.47 166 GLU A C 1
ATOM 1267 O O . GLU A 1 166 ? -35.643 10.698 4.309 1.00 51.47 166 GLU A O 1
ATOM 1272 N N . ASP A 1 167 ? -34.997 11.534 2.325 1.00 47.03 167 ASP A N 1
ATOM 1273 C CA . ASP A 1 167 ? -36.195 12.229 1.822 1.00 47.03 167 ASP A CA 1
ATOM 1274 C C . ASP A 1 167 ? -35.791 13.381 0.888 1.00 47.03 167 ASP A C 1
ATOM 1276 O O . ASP A 1 167 ? -35.499 14.503 1.303 1.00 47.03 167 ASP A O 1
ATOM 1280 N N . SER A 1 168 ? -35.834 13.127 -0.420 1.00 42.56 168 SER A N 1
ATOM 1281 C CA . SER A 1 168 ? -36.256 14.162 -1.366 1.00 42.56 168 SER A CA 1
ATOM 1282 C C . SER A 1 168 ? -36.900 13.515 -2.586 1.00 42.56 168 SER A C 1
ATOM 1284 O O . SER A 1 168 ? -36.278 13.209 -3.600 1.00 42.56 168 SER A O 1
ATOM 1286 N N . HIS A 1 169 ? -38.190 13.261 -2.399 1.00 46.59 169 HIS A N 1
ATOM 1287 C CA . HIS A 1 169 ? -39.233 13.201 -3.409 1.00 46.59 169 HIS A CA 1
ATOM 1288 C C . HIS A 1 169 ? -38.960 14.156 -4.588 1.00 46.59 169 HIS A C 1
ATOM 1290 O O . HIS A 1 169 ? -39.011 15.373 -4.417 1.00 46.59 169 HIS A O 1
ATOM 1296 N N . TYR A 1 170 ? -38.731 13.618 -5.788 1.00 43.03 170 TYR A N 1
ATOM 1297 C CA . TYR A 1 170 ? -38.937 14.375 -7.024 1.00 43.03 170 TYR A CA 1
ATOM 1298 C C . TYR A 1 170 ? -40.324 14.032 -7.582 1.00 43.03 170 TYR A C 1
ATOM 1300 O O . TYR A 1 170 ? -40.610 12.845 -7.771 1.00 43.03 170 TYR A O 1
ATOM 1308 N N . PRO A 1 171 ? -41.196 15.028 -7.822 1.00 56.53 171 PRO A N 1
ATOM 1309 C CA . PRO A 1 171 ? -42.505 14.786 -8.394 1.00 56.53 171 PRO A CA 1
ATOM 1310 C C . PRO A 1 171 ? -42.398 14.504 -9.895 1.00 56.53 171 PRO A C 1
ATOM 1312 O O . PRO A 1 171 ? -41.481 14.949 -10.586 1.00 56.53 171 PRO A O 1
ATOM 1315 N N . VAL A 1 172 ? -43.378 13.732 -10.349 1.00 54.56 172 VAL A N 1
ATOM 1316 C CA . VAL A 1 172 ? -43.717 13.462 -11.744 1.00 54.56 172 VAL A CA 1
ATOM 1317 C C . VAL A 1 172 ? -44.293 14.732 -12.368 1.00 54.56 172 VAL A C 1
ATOM 1319 O O . VAL A 1 172 ? -45.188 15.318 -11.765 1.00 54.56 172 VAL A O 1
ATOM 1322 N N . ASP A 1 173 ? -43.831 15.080 -13.568 1.00 61.00 173 ASP A N 1
ATOM 1323 C CA . ASP A 1 173 ? -44.621 15.738 -14.620 1.00 61.00 173 ASP A CA 1
ATOM 1324 C C . ASP A 1 173 ? -44.196 15.186 -15.991 1.00 61.00 173 ASP A C 1
ATOM 1326 O O . ASP A 1 173 ? -42.971 15.149 -16.268 1.00 61.00 173 ASP A O 1
#

Radius of gyration: 21.03 Å; chains: 1; bounding box: 68×33×57 Å